Protein AF-A0A920AMK4-F1 (afdb_monomer)

Structure (mmCIF, N/CA/C/O backbone):
data_AF-A0A920AMK4-F1
#
_entry.id   AF-A0A920AMK4-F1
#
loop_
_atom_site.group_PDB
_atom_site.id
_atom_site.type_symbol
_atom_site.label_atom_id
_atom_site.label_alt_id
_atom_site.label_comp_id
_atom_site.label_asym_id
_atom_site.label_entity_id
_atom_site.label_seq_id
_atom_site.pdbx_PDB_ins_code
_atom_site.Cartn_x
_atom_site.Cartn_y
_atom_site.Cartn_z
_atom_site.occupancy
_atom_site.B_iso_or_equiv
_atom_site.auth_seq_id
_atom_site.auth_comp_id
_atom_site.auth_asym_id
_atom_site.auth_atom_id
_atom_site.pdbx_PDB_model_num
ATOM 1 N N . MET A 1 1 ? 6.877 -4.855 17.981 1.00 83.94 1 MET A N 1
ATOM 2 C CA . MET A 1 1 ? 7.359 -5.501 19.216 1.00 83.94 1 MET A CA 1
ATOM 3 C C . MET A 1 1 ? 8.854 -5.671 19.078 1.00 83.94 1 MET A C 1
ATOM 5 O O . MET A 1 1 ? 9.289 -6.041 17.993 1.00 83.94 1 MET A O 1
ATOM 9 N N . ASN A 1 2 ? 9.621 -5.347 20.113 1.00 85.31 2 ASN A N 1
ATOM 10 C CA . ASN A 1 2 ? 11.050 -5.653 20.133 1.00 85.31 2 ASN A CA 1
ATOM 11 C C . ASN A 1 2 ? 11.274 -7.158 20.397 1.00 85.31 2 ASN A C 1
ATOM 13 O O . ASN A 1 2 ? 10.315 -7.915 20.566 1.00 85.31 2 ASN A O 1
ATOM 17 N N . GLU A 1 3 ? 12.534 -7.589 20.451 1.00 88.75 3 GLU A N 1
ATOM 18 C CA . GLU A 1 3 ? 12.905 -8.989 20.725 1.00 88.75 3 GLU A CA 1
ATOM 19 C C . GLU A 1 3 ? 12.372 -9.505 22.078 1.00 88.75 3 GLU A C 1
ATOM 21 O O . GLU A 1 3 ? 12.176 -10.702 22.260 1.00 88.75 3 GLU A O 1
ATOM 26 N N . GLU A 1 4 ? 12.050 -8.598 23.003 1.00 91.94 4 GLU A N 1
ATOM 27 C CA . GLU A 1 4 ? 11.499 -8.886 24.331 1.00 91.94 4 GLU A CA 1
ATOM 28 C C . GLU A 1 4 ? 9.963 -8.812 24.382 1.00 91.94 4 GLU A C 1
ATOM 30 O O . GLU A 1 4 ? 9.376 -8.818 25.460 1.00 91.94 4 GLU A O 1
ATOM 35 N N . SER A 1 5 ? 9.283 -8.731 23.231 1.00 90.31 5 SER A N 1
ATOM 36 C CA . SER A 1 5 ? 7.819 -8.590 23.128 1.00 90.31 5 SER A CA 1
ATOM 37 C C . SER A 1 5 ? 7.233 -7.281 23.680 1.00 90.31 5 SER A C 1
ATOM 39 O O . SER A 1 5 ? 6.012 -7.126 23.726 1.00 90.31 5 SER A O 1
ATOM 41 N N . ASN A 1 6 ? 8.069 -6.300 24.019 1.00 93.81 6 ASN A N 1
ATOM 42 C CA . ASN A 1 6 ? 7.617 -4.973 24.423 1.00 93.81 6 ASN A CA 1
ATOM 43 C C . ASN A 1 6 ? 7.155 -4.155 23.209 1.00 93.81 6 ASN A C 1
ATOM 45 O O . ASN A 1 6 ? 7.653 -4.311 22.085 1.00 93.81 6 ASN A O 1
ATOM 49 N N . LEU A 1 7 ? 6.194 -3.255 23.435 1.00 92.62 7 LEU A N 1
ATOM 50 C CA . LEU A 1 7 ? 5.800 -2.267 22.435 1.00 92.62 7 LEU A CA 1
ATOM 51 C C . LEU A 1 7 ? 6.942 -1.268 22.237 1.00 92.62 7 LEU A C 1
ATOM 53 O O . LEU A 1 7 ? 7.500 -0.741 23.194 1.00 92.62 7 LEU A O 1
ATOM 57 N N . SER A 1 8 ? 7.280 -1.015 20.980 1.00 92.62 8 SER A N 1
ATOM 58 C CA . SER A 1 8 ? 8.333 -0.086 20.592 1.00 92.62 8 SER A CA 1
ATOM 59 C C . SER A 1 8 ? 7.935 0.594 19.291 1.00 92.62 8 SER A C 1
ATOM 61 O O . SER A 1 8 ? 7.475 -0.073 18.359 1.00 92.62 8 SER A O 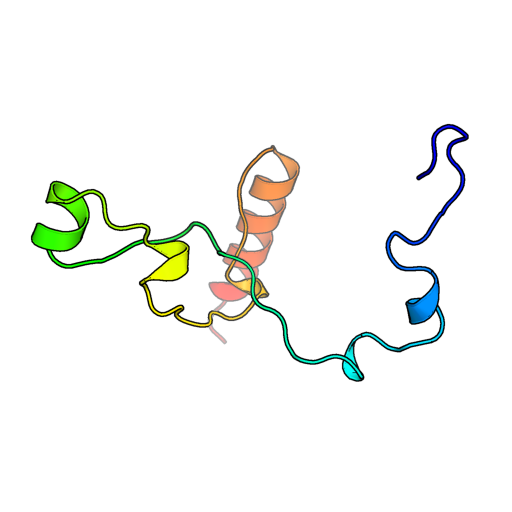1
ATOM 63 N N . PHE A 1 9 ? 8.132 1.907 19.216 1.00 90.69 9 PHE A N 1
ATOM 64 C CA . PHE A 1 9 ? 7.935 2.658 17.983 1.00 90.69 9 PHE A CA 1
ATOM 65 C C . PHE A 1 9 ? 9.102 2.421 17.025 1.00 90.69 9 PHE A C 1
ATOM 67 O O . PHE A 1 9 ? 10.261 2.439 17.433 1.00 90.69 9 PHE A O 1
ATOM 74 N N . THR A 1 10 ? 8.800 2.250 15.739 1.00 90.88 10 THR A N 1
ATOM 75 C CA . THR A 1 10 ? 9.818 2.234 14.674 1.00 90.88 10 THR A CA 1
ATOM 76 C C . THR A 1 10 ? 10.478 3.606 14.504 1.00 90.88 10 THR A C 1
ATOM 78 O O . THR A 1 10 ? 11.651 3.679 14.156 1.00 90.88 10 THR A O 1
ATOM 81 N N . TYR A 1 11 ? 9.733 4.678 14.799 1.00 92.50 11 TYR A N 1
ATOM 82 C CA . TYR A 1 11 ? 10.176 6.075 14.751 1.00 92.50 11 TYR A CA 1
ATOM 83 C C . TYR A 1 11 ? 9.862 6.757 16.092 1.00 92.50 11 TYR A C 1
ATOM 85 O O . TYR A 1 11 ? 8.799 7.376 1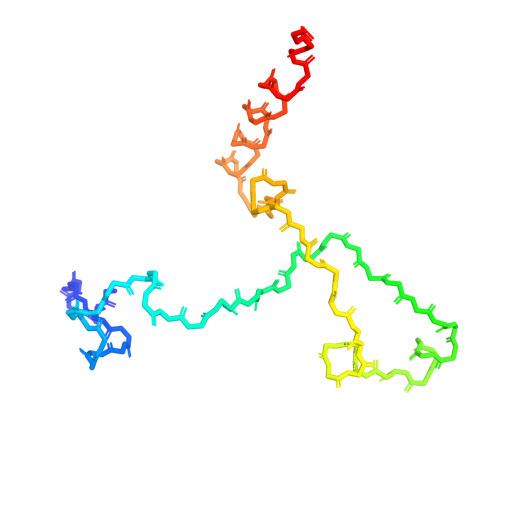6.227 1.00 92.50 11 TYR A O 1
ATOM 93 N N . PRO A 1 12 ? 10.716 6.590 17.120 1.00 94.06 12 PRO A N 1
ATOM 94 C CA . PRO A 1 12 ? 10.460 7.101 18.469 1.00 94.06 12 PRO A CA 1
ATOM 95 C C . PRO A 1 12 ? 10.205 8.614 18.520 1.00 94.06 12 PRO A C 1
ATOM 97 O O . PRO A 1 12 ? 9.396 9.089 19.310 1.00 94.06 12 PRO A O 1
ATOM 100 N N . GLU A 1 13 ? 10.820 9.385 17.623 1.00 95.19 13 GLU A N 1
ATOM 101 C CA . GLU A 1 13 ? 10.650 10.837 17.503 1.00 95.19 13 GLU A CA 1
ATOM 102 C C . GLU A 1 13 ? 9.220 11.284 17.142 1.00 95.19 13 GLU A C 1
ATOM 104 O O . GLU A 1 13 ? 8.889 12.471 17.217 1.00 95.19 13 GLU A O 1
ATOM 109 N N . ASN A 1 14 ? 8.372 10.343 16.728 1.00 95.12 14 ASN A N 1
ATOM 110 C CA . ASN A 1 14 ? 6.998 10.578 16.309 1.00 95.12 14 ASN A CA 1
ATOM 111 C C . ASN A 1 14 ? 5.960 10.096 17.335 1.00 95.12 14 ASN A C 1
ATOM 113 O O . ASN A 1 14 ? 4.772 10.274 17.088 1.00 95.12 14 ASN A O 1
ATOM 117 N N . GLU A 1 15 ? 6.378 9.544 18.480 1.00 94.75 15 GLU A N 1
ATOM 118 C CA . GLU A 1 15 ? 5.490 8.947 19.494 1.00 94.75 15 GLU A CA 1
ATOM 119 C C . GLU A 1 15 ? 4.352 9.882 19.939 1.00 94.75 15 GLU A C 1
ATOM 121 O O . GLU A 1 15 ? 3.210 9.454 20.089 1.00 94.75 15 GLU A O 1
ATOM 126 N N . MET A 1 16 ? 4.647 11.176 20.090 1.00 96.00 16 MET A N 1
ATOM 127 C CA . MET A 1 16 ? 3.676 12.180 20.545 1.00 96.00 16 MET A CA 1
ATOM 128 C C . MET A 1 16 ? 2.997 12.956 19.405 1.00 96.00 16 MET A C 1
ATOM 130 O O . MET A 1 16 ? 2.225 13.879 19.671 1.00 96.00 16 MET A O 1
ATOM 134 N N . LYS A 1 17 ? 3.281 12.630 18.137 1.00 95.56 17 LYS A N 1
ATOM 135 C CA . LYS A 1 17 ? 2.671 13.295 16.975 1.00 95.56 17 LYS A CA 1
ATOM 136 C C . LYS A 1 17 ? 1.409 12.558 16.546 1.00 95.56 17 LYS A C 1
ATOM 138 O O . LYS A 1 17 ? 1.365 11.329 16.543 1.00 95.56 17 LYS A O 1
ATOM 143 N N . ARG A 1 18 ? 0.378 13.294 16.128 1.00 94.25 18 ARG A N 1
ATOM 144 C CA . ARG A 1 18 ? -0.844 12.670 15.605 1.00 94.25 18 ARG A CA 1
ATOM 145 C C . ARG A 1 18 ? -0.632 12.296 14.147 1.0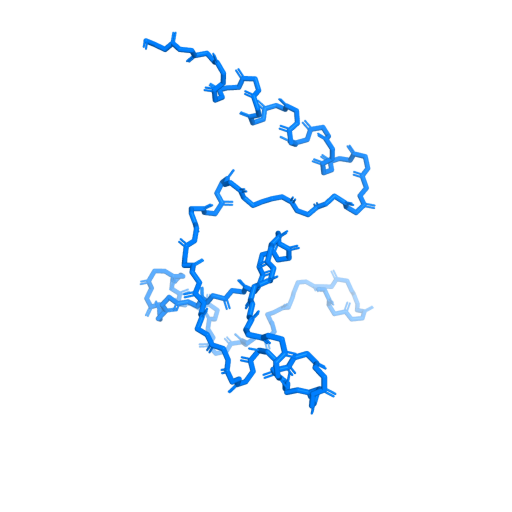0 94.25 18 ARG A C 1
ATOM 147 O O . ARG A 1 18 ? 0.032 13.018 13.411 1.00 94.25 18 ARG A O 1
ATOM 154 N N . THR A 1 19 ? -1.259 11.216 13.692 1.00 91.06 19 THR A N 1
ATOM 155 C CA . THR A 1 19 ? -1.157 10.780 12.289 1.00 91.06 19 THR A CA 1
ATOM 156 C C . THR A 1 19 ? -1.671 11.832 11.300 1.00 91.06 19 THR A C 1
ATOM 158 O O . THR A 1 19 ? -1.185 11.895 10.178 1.00 91.06 19 THR A O 1
ATOM 161 N N . GLN A 1 20 ? -2.598 12.698 11.725 1.00 94.94 20 GLN A N 1
ATOM 162 C CA . GLN A 1 20 ? -3.125 13.811 10.927 1.00 94.94 20 GLN A CA 1
ATOM 163 C C . GLN A 1 20 ? -2.136 14.972 10.757 1.00 94.94 20 GLN A C 1
ATOM 165 O O . GLN A 1 20 ? -2.359 15.824 9.903 1.00 94.94 20 GLN A O 1
ATOM 170 N N . ASP A 1 21 ? -1.076 15.025 11.569 1.00 95.00 21 ASP A N 1
ATOM 171 C CA . ASP A 1 21 ? -0.049 16.068 11.484 1.00 95.00 21 ASP A CA 1
ATOM 172 C C . ASP A 1 21 ? 1.039 15.721 10.448 1.00 95.00 21 ASP A C 1
ATOM 174 O O . ASP A 1 21 ? 1.893 16.554 10.147 1.00 95.00 21 ASP A O 1
ATOM 178 N N . PHE A 1 22 ? 1.027 14.500 9.900 1.00 93.69 22 PHE A N 1
ATOM 179 C CA . PHE A 1 22 ? 1.961 14.065 8.863 1.00 93.69 22 PHE A CA 1
ATOM 180 C C . PHE A 1 22 ? 1.435 14.361 7.461 1.00 93.69 22 PHE A C 1
ATOM 182 O O . PHE A 1 22 ? 0.229 14.407 7.212 1.00 93.69 22 PHE A O 1
ATOM 189 N N . GLU A 1 23 ? 2.366 14.495 6.516 1.00 95.31 23 GLU A N 1
ATOM 190 C CA . GLU A 1 23 ? 2.024 14.469 5.099 1.00 95.31 23 GLU A CA 1
ATOM 191 C C . GLU A 1 23 ? 1.329 13.150 4.745 1.00 95.31 23 GLU A C 1
ATOM 193 O O . GLU A 1 23 ? 1.641 12.085 5.284 1.00 95.31 23 GLU A O 1
ATOM 198 N N . THR A 1 24 ? 0.370 13.217 3.822 1.00 92.31 24 THR A N 1
ATOM 199 C CA . THR A 1 24 ? -0.306 12.012 3.342 1.00 92.31 24 THR A CA 1
ATOM 200 C C . THR A 1 24 ? 0.682 11.157 2.564 1.00 92.31 24 THR A C 1
ATOM 202 O O . THR A 1 24 ? 1.184 11.564 1.517 1.00 92.31 24 THR A O 1
ATOM 205 N N . LEU A 1 25 ? 0.923 9.954 3.071 1.00 93.19 25 LEU A N 1
ATOM 206 C CA . LEU A 1 25 ? 1.737 8.947 2.411 1.00 93.19 25 LEU A CA 1
ATOM 207 C C . LEU A 1 25 ? 0.848 7.959 1.659 1.00 93.19 25 LEU A C 1
ATOM 209 O O . LEU A 1 25 ? -0.276 7.665 2.069 1.00 93.19 25 LEU A O 1
ATOM 213 N N . TYR A 1 26 ? 1.387 7.424 0.570 1.00 92.62 26 TYR A N 1
ATOM 214 C CA . TYR A 1 26 ? 0.729 6.420 -0.255 1.00 92.62 26 TYR A CA 1
ATOM 215 C C . TYR A 1 26 ? 1.561 5.146 -0.260 1.00 92.62 26 TYR A C 1
ATOM 217 O O . TYR A 1 26 ? 2.790 5.189 -0.247 1.00 92.62 26 TYR A O 1
ATOM 225 N N . HIS A 1 27 ? 0.869 4.018 -0.302 1.00 92.00 27 HIS A N 1
ATOM 226 C CA . HIS A 1 27 ? 1.448 2.719 -0.597 1.00 92.00 27 HIS A CA 1
ATOM 227 C C . HIS A 1 27 ? 0.809 2.194 -1.878 1.00 92.00 27 HIS A C 1
ATOM 229 O O . HIS A 1 27 ? -0.284 2.617 -2.265 1.00 92.00 27 HIS A O 1
ATOM 235 N N . ASP A 1 28 ? 1.522 1.301 -2.547 1.00 92.81 28 ASP A N 1
ATOM 236 C CA . ASP A 1 28 ? 0.980 0.599 -3.694 1.00 92.81 28 ASP A CA 1
ATOM 237 C C . ASP A 1 28 ? -0.152 -0.337 -3.250 1.00 92.81 28 ASP A C 1
ATOM 239 O O . ASP A 1 28 ? -0.023 -1.051 -2.259 1.00 92.81 28 ASP A O 1
ATOM 243 N N . ALA A 1 29 ? -1.270 -0.291 -3.972 1.00 93.06 29 ALA A N 1
ATOM 244 C CA . ALA A 1 29 ? -2.465 -1.069 -3.66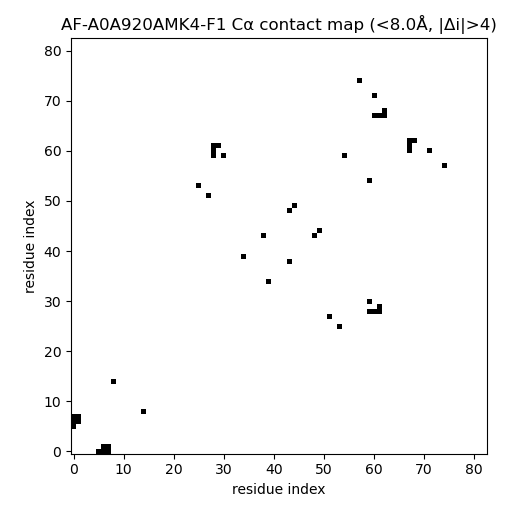7 1.00 93.06 29 ALA A CA 1
ATOM 245 C C . ALA A 1 29 ? -2.449 -2.459 -4.321 1.00 93.06 29 ALA A C 1
ATOM 247 O O . ALA A 1 29 ? -3.347 -3.251 -4.054 1.00 93.06 29 ALA A O 1
ATOM 248 N N . GLY A 1 30 ? -1.513 -2.732 -5.240 1.00 90.75 30 GLY A N 1
ATOM 249 C CA . GLY A 1 30 ? -1.372 -4.044 -5.884 1.00 90.75 30 GLY A CA 1
ATOM 250 C C . GLY A 1 30 ? -2.500 -4.441 -6.847 1.00 90.75 30 GLY A C 1
ATOM 251 O O . GLY A 1 30 ? -2.469 -5.532 -7.406 1.00 90.75 30 GLY A O 1
ATOM 252 N N . GLN A 1 31 ? -3.500 -3.576 -7.072 1.00 91.44 31 GLN A N 1
ATOM 253 C CA . GLN A 1 31 ? -4.708 -3.929 -7.832 1.00 91.44 31 GLN A CA 1
ATOM 254 C C . GLN A 1 31 ? -4.468 -4.005 -9.343 1.00 91.44 31 GLN A C 1
ATOM 256 O O . GLN A 1 31 ? -4.770 -5.012 -9.981 1.00 91.44 31 GLN A O 1
ATOM 261 N N . PHE A 1 32 ? -3.961 -2.920 -9.934 1.00 92.56 32 PHE A N 1
ATOM 262 C CA . PHE A 1 32 ? -3.733 -2.826 -11.372 1.00 92.56 32 PHE A CA 1
ATOM 263 C C . PHE A 1 32 ? -2.478 -2.022 -11.674 1.00 92.56 32 PHE A C 1
ATOM 265 O O . PHE A 1 32 ? -2.274 -0.936 -11.134 1.00 92.56 32 PHE A O 1
ATOM 272 N N . TYR A 1 33 ? -1.714 -2.513 -12.647 1.00 94.38 33 TYR A N 1
ATOM 273 C CA . TYR A 1 33 ? -0.622 -1.778 -13.265 1.00 94.38 33 TYR A CA 1
ATOM 274 C C . TYR A 1 33 ? -0.878 -1.689 -14.763 1.00 94.38 33 TYR A C 1
ATOM 276 O O . TYR A 1 33 ? -1.099 -2.692 -15.442 1.00 94.38 33 TYR A O 1
ATOM 284 N N . TRP A 1 34 ? -0.833 -0.475 -15.295 1.00 93.88 34 TRP A N 1
ATOM 285 C CA . TRP A 1 34 ? -1.013 -0.201 -16.715 1.00 93.88 34 TRP A CA 1
ATOM 286 C C . TRP A 1 34 ? 0.161 0.605 -17.257 1.00 93.88 34 TRP A C 1
ATOM 288 O O . TRP A 1 34 ? 0.808 1.377 -16.553 1.00 93.88 34 TRP A O 1
ATOM 298 N N . GLY A 1 35 ? 0.445 0.437 -18.543 1.00 94.88 35 GLY A N 1
ATOM 299 C CA . GLY A 1 35 ? 1.557 1.129 -19.176 1.00 94.88 35 GLY A CA 1
ATOM 300 C C . GLY A 1 35 ? 1.647 0.831 -20.661 1.00 94.88 35 GLY A C 1
ATOM 301 O O . GLY A 1 35 ? 1.072 -0.139 -21.156 1.00 94.88 35 GLY A O 1
ATOM 302 N N . LYS A 1 36 ? 2.394 1.674 -21.379 1.00 96.38 36 LYS A N 1
ATOM 303 C CA . LYS A 1 36 ? 2.713 1.447 -22.794 1.00 96.38 36 LYS A CA 1
ATOM 304 C C . LYS A 1 36 ? 3.473 0.129 -22.944 1.00 96.38 36 LYS A C 1
ATOM 306 O O . LYS A 1 36 ? 4.332 -0.174 -22.122 1.00 96.38 36 LYS A O 1
ATOM 311 N N . THR A 1 37 ? 3.257 -0.591 -24.044 1.00 97.62 37 THR A N 1
ATOM 312 C CA . THR 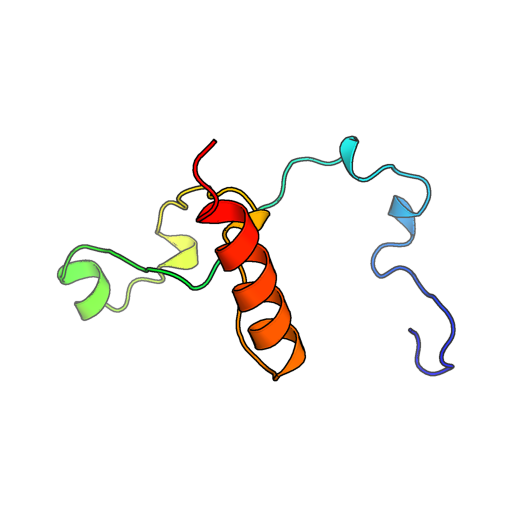A 1 37 ? 3.993 -1.829 -24.371 1.00 97.62 37 THR A CA 1
ATOM 313 C C . THR A 1 37 ? 5.508 -1.659 -24.252 1.00 97.62 37 THR A C 1
ATOM 315 O O . THR A 1 37 ? 6.188 -2.527 -23.715 1.00 97.62 37 THR A O 1
ATOM 318 N N . SER A 1 38 ? 6.040 -0.511 -24.683 1.00 97.50 38 SER A N 1
ATOM 319 C CA . SER A 1 38 ? 7.469 -0.206 -24.586 1.00 97.50 38 SER A CA 1
ATOM 320 C C . SER A 1 38 ? 7.990 -0.136 -23.149 1.00 97.50 38 SER A C 1
ATOM 322 O O . SER A 1 38 ? 9.148 -0.473 -22.928 1.00 97.50 38 SER A O 1
ATOM 324 N N . ALA A 1 39 ? 7.172 0.267 -22.173 1.00 96.50 39 ALA A N 1
ATOM 325 C CA . ALA A 1 39 ? 7.581 0.287 -20.771 1.00 96.50 39 ALA A CA 1
ATOM 326 C C . ALA A 1 39 ? 7.823 -1.135 -20.247 1.00 96.50 39 ALA A C 1
ATOM 328 O O . ALA A 1 39 ? 8.830 -1.385 -19.590 1.00 96.50 39 ALA A O 1
ATOM 329 N N . TRP A 1 40 ? 6.954 -2.075 -20.624 1.00 95.62 40 TRP A N 1
ATOM 330 C CA . TRP A 1 40 ? 7.070 -3.486 -20.258 1.00 95.62 40 TRP A CA 1
ATOM 331 C C . TRP A 1 40 ? 8.238 -4.175 -20.965 1.00 95.62 40 TRP A C 1
ATOM 333 O O . TRP A 1 40 ? 9.064 -4.812 -20.315 1.00 95.62 40 TRP A O 1
ATOM 343 N N . VAL A 1 41 ? 8.351 -4.000 -22.287 1.00 97.88 41 VAL A N 1
ATOM 344 C CA . VAL A 1 41 ? 9.421 -4.613 -23.097 1.00 97.88 41 VAL A CA 1
ATOM 345 C C . VAL A 1 41 ? 10.802 -4.150 -22.634 1.00 97.88 41 VAL A C 1
ATOM 347 O O . VAL A 1 41 ? 11.715 -4.963 -22.511 1.00 97.88 41 VAL A O 1
ATOM 350 N N . ASN A 1 42 ? 10.945 -2.861 -22.318 1.00 97.81 42 ASN A N 1
ATOM 351 C CA . ASN A 1 42 ? 12.204 -2.294 -21.837 1.00 97.81 42 ASN A CA 1
ATOM 352 C C . ASN A 1 42 ? 12.410 -2.452 -20.322 1.00 97.81 42 ASN A C 1
ATOM 354 O O . ASN A 1 42 ? 13.395 -1.934 -19.802 1.00 97.81 42 ASN A O 1
ATOM 358 N N . LYS A 1 43 ? 11.509 -3.147 -19.611 1.00 95.56 43 LYS A N 1
ATOM 359 C CA . LYS A 1 43 ? 11.588 -3.391 -18.159 1.00 95.56 43 LYS A CA 1
ATOM 360 C C . LYS A 1 43 ? 11.779 -2.107 -17.343 1.00 95.56 43 LYS A C 1
ATOM 362 O O . LYS A 1 43 ? 12.592 -2.055 -16.422 1.00 95.56 43 LYS A O 1
ATOM 367 N N . ILE A 1 44 ? 11.046 -1.056 -17.699 1.00 96.56 44 ILE A N 1
ATOM 368 C CA . ILE A 1 44 ? 11.076 0.202 -16.951 1.00 96.56 44 ILE A CA 1
ATOM 369 C C . ILE A 1 44 ? 10.483 -0.036 -15.555 1.00 96.56 44 ILE A C 1
ATOM 371 O O . ILE A 1 44 ? 9.421 -0.643 -15.421 1.00 96.56 44 ILE A O 1
ATOM 375 N N . ASN A 1 45 ? 11.149 0.478 -14.518 1.00 94.31 45 ASN A N 1
ATOM 376 C CA . ASN A 1 45 ? 10.684 0.376 -13.135 1.00 94.31 45 ASN A CA 1
ATOM 377 C C . ASN A 1 45 ? 9.406 1.200 -12.920 1.00 94.31 45 ASN A C 1
ATOM 379 O O . ASN A 1 45 ? 9.449 2.427 -12.819 1.00 94.31 45 ASN A O 1
ATOM 383 N N . MET A 1 46 ? 8.263 0.524 -12.812 1.00 90.94 46 MET A N 1
ATOM 384 C CA . MET A 1 46 ? 6.955 1.182 -12.728 1.00 90.94 46 MET A CA 1
ATOM 385 C C . MET A 1 46 ? 6.769 2.046 -11.473 1.00 90.94 46 MET A C 1
ATOM 387 O O . MET A 1 46 ? 6.168 3.109 -11.567 1.00 90.94 46 MET A O 1
ATOM 391 N N . HIS A 1 47 ? 7.332 1.660 -10.324 1.00 90.88 47 HIS A N 1
ATOM 392 C CA . HIS A 1 47 ? 7.178 2.430 -9.080 1.00 90.88 47 HIS A CA 1
ATOM 393 C C . HIS A 1 47 ? 7.989 3.729 -9.070 1.00 90.88 47 HIS A C 1
ATOM 395 O O . HIS A 1 47 ? 7.575 4.708 -8.461 1.00 90.88 47 HIS A O 1
ATOM 401 N N . SER A 1 48 ? 9.129 3.764 -9.765 1.00 92.75 48 SER A N 1
ATOM 402 C CA . SER A 1 48 ? 9.982 4.957 -9.842 1.00 92.75 48 SER A CA 1
ATOM 403 C C . SER A 1 48 ? 9.728 5.814 -11.082 1.00 92.75 48 SER A C 1
ATOM 405 O O . SER A 1 48 ? 10.238 6.926 -11.172 1.00 92.75 48 SER A O 1
ATOM 407 N N . SER A 1 49 ? 9.012 5.288 -12.078 1.00 94.31 49 SER A N 1
ATOM 408 C CA . SER A 1 49 ? 8.809 5.951 -13.375 1.00 94.31 49 SER A CA 1
ATOM 409 C C . SER A 1 49 ? 7.339 6.030 -13.798 1.00 94.31 49 SER A C 1
ATOM 411 O O . SER A 1 49 ? 7.043 6.441 -14.920 1.00 94.31 49 SER A O 1
ATOM 413 N N . GLY A 1 50 ? 6.426 5.622 -12.920 1.00 92.75 50 GLY A N 1
ATOM 414 C CA . GLY A 1 50 ? 4.982 5.687 -13.109 1.00 92.75 50 GL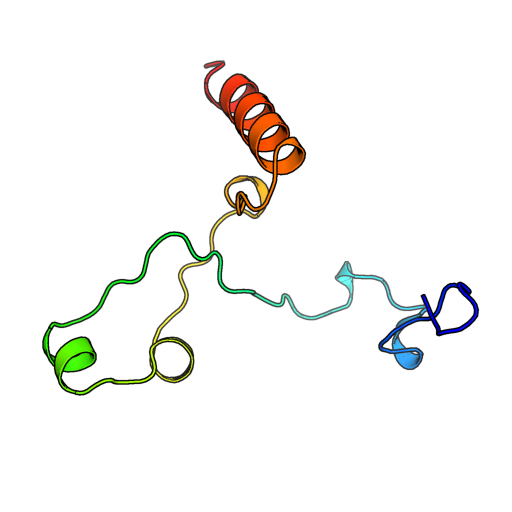Y A CA 1
ATOM 415 C C . GLY A 1 50 ? 4.331 6.829 -12.332 1.00 92.75 50 GLY A C 1
ATOM 416 O O . GLY A 1 50 ? 4.980 7.574 -11.602 1.00 92.75 50 GLY A O 1
ATOM 417 N N . ILE A 1 51 ? 3.017 6.950 -12.503 1.00 94.12 51 ILE A N 1
ATOM 418 C CA . ILE A 1 51 ? 2.161 7.874 -11.754 1.00 94.12 51 ILE A CA 1
ATOM 419 C C . ILE A 1 51 ? 1.146 7.023 -10.995 1.00 94.12 51 ILE A C 1
ATOM 421 O O . ILE A 1 51 ? 0.482 6.178 -11.597 1.00 94.12 51 ILE A O 1
ATOM 425 N N . GLY A 1 52 ? 1.034 7.244 -9.687 1.00 93.75 52 GLY A N 1
ATOM 426 C CA . GLY A 1 52 ? 0.036 6.579 -8.855 1.00 93.75 52 GLY A CA 1
ATOM 427 C C . GLY A 1 52 ? -1.366 7.138 -9.096 1.00 93.75 52 GLY A C 1
ATOM 428 O O . GLY A 1 52 ? -1.534 8.338 -9.314 1.00 93.75 52 GLY A O 1
ATOM 429 N N . LEU A 1 53 ? -2.375 6.271 -9.022 1.00 93.69 53 LEU A N 1
ATOM 430 C CA . LEU A 1 53 ? -3.780 6.669 -8.989 1.00 93.69 53 LEU A CA 1
ATOM 431 C C . LEU A 1 53 ? -4.309 6.474 -7.561 1.00 93.69 53 LEU A C 1
ATOM 433 O O . LEU A 1 53 ? -4.503 5.328 -7.154 1.00 93.69 53 LEU A O 1
ATOM 437 N N . PRO A 1 54 ? -4.549 7.553 -6.794 1.00 95.31 54 PRO A N 1
ATOM 438 C CA . PRO A 1 54 ? -5.107 7.432 -5.456 1.00 95.31 54 PRO A CA 1
ATOM 439 C C . PRO A 1 54 ? -6.476 6.755 -5.479 1.00 95.31 54 PRO A C 1
ATOM 441 O O . PRO A 1 54 ? -7.375 7.145 -6.228 1.00 95.31 54 PRO A O 1
ATOM 444 N N . VAL A 1 55 ? -6.648 5.768 -4.608 1.00 93.88 55 VAL A N 1
ATOM 445 C CA . VAL A 1 55 ? -7.921 5.089 -4.373 1.00 93.88 55 VAL A CA 1
ATOM 446 C C . VAL A 1 55 ? -8.308 5.225 -2.898 1.00 93.88 55 VAL A C 1
ATOM 448 O O . VAL A 1 55 ? -7.427 5.284 -2.039 1.00 93.88 55 VAL A O 1
ATOM 451 N N . PRO A 1 56 ? -9.610 5.297 -2.568 1.00 93.25 56 PRO A N 1
ATOM 452 C CA . PRO A 1 56 ? -10.046 5.280 -1.178 1.00 93.25 56 PRO A CA 1
ATOM 453 C C . PRO A 1 56 ? -9.538 4.024 -0.461 1.00 93.25 56 PRO A C 1
ATOM 455 O O . PRO A 1 56 ? -9.694 2.922 -0.983 1.00 93.25 56 PRO A O 1
ATOM 458 N N . ASN A 1 57 ? -8.978 4.186 0.739 1.00 91.06 57 ASN A N 1
ATOM 459 C CA . ASN A 1 57 ? -8.349 3.091 1.490 1.00 91.06 57 ASN A CA 1
ATOM 460 C C . ASN A 1 57 ? -9.285 1.895 1.747 1.00 91.06 57 ASN A C 1
ATOM 462 O O . ASN A 1 57 ? -8.848 0.754 1.728 1.00 91.06 57 ASN A O 1
ATOM 466 N N . TRP A 1 58 ? -10.585 2.131 1.925 1.00 90.50 58 TRP A N 1
ATOM 467 C CA . TRP A 1 58 ? -11.592 1.093 2.154 1.00 90.50 58 TRP A CA 1
ATOM 468 C C . TRP A 1 58 ? -11.911 0.260 0.905 1.00 90.50 58 TRP A C 1
ATOM 470 O O . TRP A 1 58 ? -12.601 -0.748 1.018 1.00 90.50 58 TRP A O 1
ATOM 480 N N . ARG A 1 59 ? -11.415 0.658 -0.276 1.00 90.81 59 ARG A N 1
ATOM 481 C CA . ARG A 1 59 ? -11.491 -0.133 -1.519 1.00 90.81 59 ARG A CA 1
ATOM 482 C C . ARG A 1 59 ? -10.248 -0.980 -1.779 1.00 90.81 59 ARG A C 1
ATOM 484 O O . ARG A 1 59 ? -10.168 -1.604 -2.835 1.00 90.81 59 ARG A O 1
ATOM 491 N N . VAL A 1 60 ? -9.292 -0.980 -0.855 1.00 93.19 60 VAL A N 1
ATOM 492 C CA . VAL A 1 60 ? -8.045 -1.736 -0.968 1.00 93.19 60 VAL A CA 1
ATOM 493 C C . VAL A 1 60 ? -8.017 -2.790 0.128 1.00 93.19 60 VAL A C 1
ATOM 495 O O . VAL A 1 60 ? -8.022 -2.466 1.314 1.00 93.19 60 VAL A O 1
ATOM 498 N N . ILE A 1 61 ? -8.019 -4.053 -0.288 1.00 93.69 61 ILE A N 1
ATOM 499 C CA . ILE A 1 61 ? -7.772 -5.216 0.562 1.00 93.69 61 ILE A CA 1
ATOM 500 C C . ILE A 1 61 ? -6.883 -6.147 -0.252 1.00 93.69 61 ILE A C 1
ATOM 502 O O . ILE A 1 61 ? -7.307 -6.597 -1.318 1.00 93.69 61 ILE A O 1
ATOM 506 N N . ASP A 1 62 ? -5.673 -6.392 0.243 1.00 93.81 62 ASP A N 1
ATOM 507 C CA . ASP A 1 62 ? -4.843 -7.499 -0.224 1.00 93.81 62 ASP A CA 1
ATOM 508 C C . ASP A 1 62 ? -5.275 -8.765 0.520 1.00 93.81 62 ASP A C 1
ATOM 510 O O . ASP A 1 62 ? -5.599 -8.695 1.708 1.00 93.81 62 ASP A O 1
ATOM 514 N N . ILE A 1 63 ? -5.379 -9.889 -0.183 1.00 95.31 63 ILE A N 1
ATOM 515 C CA . ILE A 1 63 ? -5.874 -11.143 0.397 1.00 95.31 63 ILE A CA 1
ATOM 516 C C . ILE A 1 63 ? -4.684 -12.077 0.572 1.00 95.31 63 ILE A C 1
ATOM 518 O O . ILE A 1 63 ? -4.357 -12.849 -0.329 1.00 95.31 63 ILE A O 1
ATOM 522 N N . ASP A 1 64 ? -4.073 -12.023 1.753 1.00 96.19 64 ASP A N 1
ATOM 523 C CA . ASP A 1 64 ? -2.976 -12.915 2.128 1.00 96.19 64 ASP A CA 1
ATOM 524 C C . ASP A 1 64 ? -3.480 -14.137 2.909 1.00 96.19 64 ASP A C 1
ATOM 526 O O . ASP A 1 64 ? -2.865 -15.207 2.884 1.00 96.19 64 ASP A O 1
ATOM 530 N N . ASN A 1 65 ? -4.598 -13.991 3.631 1.00 97.44 65 ASN A N 1
ATOM 531 C CA . ASN A 1 65 ? -5.165 -15.031 4.490 1.00 97.44 65 ASN A CA 1
ATOM 532 C C . ASN A 1 65 ? -6.710 -14.999 4.565 1.00 97.44 65 ASN A C 1
ATOM 534 O O . ASN A 1 65 ? -7.386 -14.161 3.966 1.00 97.44 65 ASN A O 1
ATOM 538 N N . GLU A 1 66 ? -7.287 -15.944 5.314 1.00 98.12 66 GLU A N 1
ATOM 539 C CA . GLU A 1 66 ? -8.743 -16.104 5.453 1.00 98.12 66 GLU A CA 1
ATOM 540 C C . GLU A 1 66 ? -9.440 -14.917 6.144 1.00 98.12 66 GLU A C 1
ATOM 542 O O . GLU A 1 66 ? -10.586 -14.600 5.814 1.00 98.12 66 GLU A O 1
ATOM 547 N N . GLU A 1 67 ? -8.775 -14.229 7.076 1.00 98.12 67 GLU A N 1
ATOM 548 C CA . GLU A 1 67 ? -9.353 -13.051 7.735 1.00 98.12 67 GLU A CA 1
ATOM 549 C C . GLU A 1 67 ? -9.444 -11.861 6.767 1.00 98.12 67 GLU A C 1
ATOM 551 O O . GLU A 1 67 ? -10.429 -11.114 6.803 1.00 98.12 67 GLU A O 1
ATOM 556 N N . ASP A 1 68 ? -8.489 -11.721 5.841 1.00 96.31 68 ASP A N 1
ATOM 557 C CA . ASP A 1 68 ? -8.552 -10.712 4.776 1.00 96.31 68 ASP A CA 1
ATOM 558 C C . ASP A 1 68 ? -9.724 -10.981 3.827 1.00 96.31 68 ASP A C 1
ATOM 560 O O . ASP A 1 68 ? -10.480 -10.064 3.489 1.00 96.31 68 ASP A O 1
ATOM 564 N N . TRP A 1 69 ? -9.935 -12.251 3.455 1.00 96.81 69 TRP A N 1
ATOM 565 C CA . TRP A 1 69 ? -11.079 -12.664 2.638 1.00 96.81 69 TRP A CA 1
ATOM 566 C C . TRP A 1 69 ? -12.405 -12.303 3.309 1.00 96.81 69 TRP A C 1
ATOM 568 O O . TRP A 1 69 ? -13.250 -11.619 2.726 1.00 96.81 69 TRP A O 1
ATOM 578 N N . LYS A 1 70 ? -12.565 -12.688 4.576 1.00 97.50 70 LYS A N 1
ATOM 579 C CA . LYS A 1 70 ? -13.762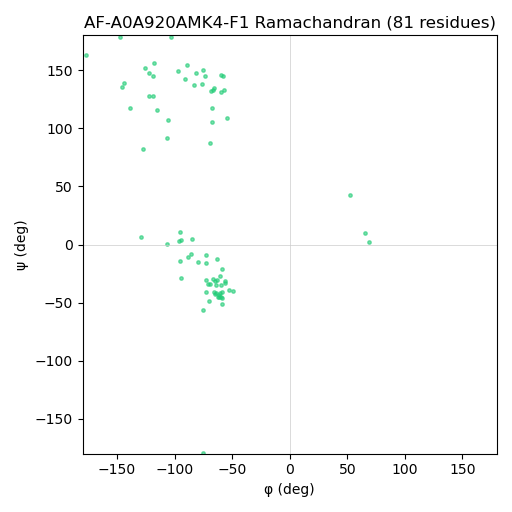 -12.386 5.366 1.00 97.50 70 LYS A CA 1
ATOM 580 C C . LYS A 1 70 ? -14.008 -10.882 5.467 1.00 97.50 70 LYS A C 1
ATOM 582 O O . LYS A 1 70 ? -15.146 -10.420 5.356 1.00 97.50 70 LYS A O 1
ATOM 587 N N . ARG A 1 71 ? -12.949 -10.090 5.655 1.00 95.75 71 ARG A N 1
ATOM 588 C CA . ARG A 1 71 ? -13.037 -8.626 5.647 1.00 95.75 71 ARG A CA 1
ATOM 589 C C . ARG A 1 71 ? -13.516 -8.100 4.292 1.00 95.75 71 ARG A C 1
ATOM 591 O O . ARG A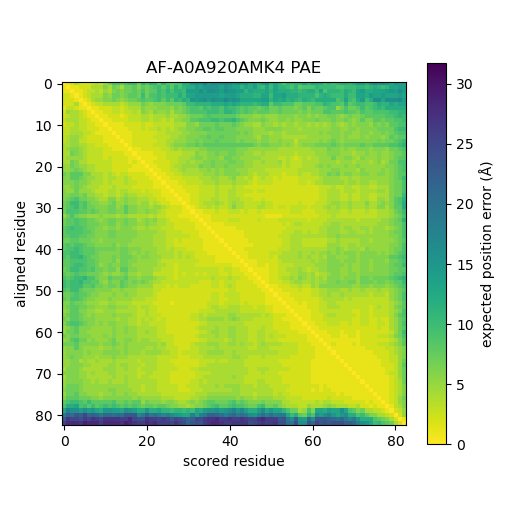 1 71 ? -14.366 -7.208 4.271 1.00 95.75 71 ARG A O 1
ATOM 598 N N . ALA A 1 72 ? -13.005 -8.639 3.187 1.00 94.62 72 ALA A N 1
ATOM 599 C CA . ALA A 1 72 ? -13.424 -8.250 1.844 1.00 94.62 72 ALA A CA 1
ATOM 600 C C . ALA A 1 72 ? -14.908 -8.540 1.597 1.00 94.62 72 ALA A C 1
ATOM 602 O O . ALA A 1 72 ? -15.629 -7.657 1.127 1.00 94.62 72 ALA A O 1
ATOM 603 N N . GLU A 1 73 ? -15.390 -9.720 1.992 1.00 95.44 73 GLU A N 1
ATOM 604 C CA . GLU A 1 73 ? -16.804 -10.088 1.880 1.00 95.44 73 GLU A CA 1
ATOM 605 C C . GLU A 1 73 ? -17.712 -9.140 2.671 1.00 95.44 73 GLU A C 1
ATOM 607 O O . GLU A 1 73 ? -18.723 -8.667 2.148 1.00 95.44 73 GLU A O 1
ATOM 612 N N . LEU A 1 74 ? -17.343 -8.811 3.914 1.00 94.94 74 LEU A N 1
ATOM 613 C CA . LEU A 1 74 ? -18.118 -7.893 4.752 1.00 94.94 74 LEU A CA 1
ATOM 6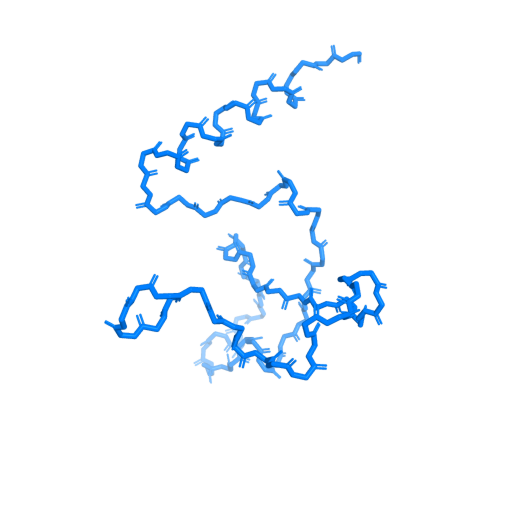14 C C . LEU A 1 74 ? -18.200 -6.489 4.143 1.00 94.94 74 LEU A C 1
ATOM 616 O O . LEU A 1 74 ? -19.286 -5.907 4.093 1.00 94.94 74 LEU A O 1
ATOM 620 N N . LEU A 1 75 ? -17.081 -5.942 3.655 1.00 93.75 75 LEU A N 1
ATOM 621 C CA . LEU A 1 75 ? -17.101 -4.638 2.986 1.00 93.75 75 LEU A CA 1
ATOM 622 C C . LEU A 1 75 ? -17.936 -4.687 1.708 1.00 93.75 75 LEU A C 1
ATOM 624 O O . LEU A 1 75 ? -18.725 -3.774 1.469 1.00 93.75 75 LEU A O 1
ATOM 628 N N . PHE A 1 76 ? -17.815 -5.752 0.915 1.00 92.56 76 PHE A N 1
ATOM 629 C CA . PHE A 1 76 ? -18.604 -5.920 -0.301 1.00 92.56 76 PHE A CA 1
ATOM 630 C C . PHE A 1 76 ? -20.108 -5.918 -0.013 1.00 92.56 76 PHE A C 1
ATOM 632 O O . PHE A 1 76 ? -20.852 -5.170 -0.644 1.00 92.56 76 PHE A O 1
ATOM 639 N N . GLN A 1 77 ? -20.552 -6.663 1.001 1.00 92.88 77 GLN A N 1
ATOM 640 C CA . GLN A 1 77 ? -21.958 -6.692 1.415 1.00 92.88 77 GLN A CA 1
ATOM 641 C C . GLN A 1 77 ? -22.488 -5.319 1.844 1.00 92.88 77 GLN A C 1
ATOM 643 O O . GLN A 1 77 ? -23.664 -5.025 1.633 1.00 92.88 77 GLN A O 1
ATOM 648 N N . ILE A 1 78 ? -21.655 -4.484 2.471 1.00 91.88 78 ILE A N 1
ATOM 649 C CA . ILE A 1 78 ? -22.042 -3.122 2.861 1.00 91.88 78 ILE A CA 1
ATOM 650 C C . ILE A 1 78 ? -22.135 -2.220 1.626 1.00 91.88 78 ILE A C 1
ATOM 652 O O . ILE A 1 78 ? -23.073 -1.434 1.524 1.00 91.88 78 ILE A O 1
ATOM 656 N N . MET A 1 79 ? -21.199 -2.348 0.684 1.00 87.38 79 MET A N 1
ATOM 657 C CA . MET A 1 79 ? -21.169 -1.552 -0.548 1.00 87.38 79 MET A CA 1
ATOM 658 C C . MET A 1 79 ? -22.304 -1.896 -1.523 1.00 87.38 79 MET A C 1
ATOM 660 O O . MET A 1 79 ? -22.788 -1.007 -2.220 1.00 87.38 79 MET A O 1
ATOM 664 N N . ASP A 1 80 ? -22.726 -3.162 -1.587 1.00 79.62 80 ASP A N 1
ATOM 665 C CA . ASP A 1 80 ? -23.775 -3.621 -2.512 1.00 79.62 80 ASP A CA 1
ATOM 666 C C . ASP A 1 80 ? -25.198 -3.304 -2.017 1.00 79.62 80 ASP A C 1
ATOM 668 O O . ASP A 1 80 ? -26.159 -3.297 -2.792 1.00 79.62 80 ASP A O 1
ATOM 672 N N . ARG A 1 81 ? -25.359 -2.957 -0.731 1.00 70.56 81 ARG A N 1
ATOM 673 C CA . ARG A 1 81 ? -26.617 -2.405 -0.215 1.00 70.56 81 ARG A CA 1
ATOM 674 C C . ARG A 1 81 ? -26.826 -1.007 -0.792 1.00 70.56 81 ARG A C 1
ATOM 676 O O . ARG A 1 81 ? -26.460 -0.004 -0.188 1.00 70.56 81 ARG A O 1
ATOM 683 N N . LYS A 1 82 ? -27.450 -0.954 -1.969 1.00 53.78 82 LYS A N 1
ATOM 684 C CA . LYS A 1 82 ? -28.021 0.266 -2.544 1.00 53.78 82 LYS A CA 1
ATOM 685 C C . LYS A 1 82 ? -28.986 0.888 -1.528 1.00 53.78 82 LYS A C 1
ATOM 687 O O . LYS A 1 82 ? -30.048 0.321 -1.275 1.00 53.78 82 LYS A O 1
ATOM 692 N N . THR A 1 83 ? -28.610 2.020 -0.941 1.00 47.41 83 THR A N 1
ATOM 693 C CA . THR A 1 83 ? -29.575 3.026 -0.461 1.00 47.41 83 THR A CA 1
ATOM 694 C C . THR A 1 83 ? -30.234 3.725 -1.634 1.00 47.41 83 THR A C 1
ATOM 696 O O . THR A 1 83 ? -29.506 4.003 -2.615 1.00 47.41 83 THR A O 1
#

Mean predicted aligned error: 5.21 Å

Foldseek 3Di:
DPPVPDDDDPCNVCPPPDPVVDDDDDDDLPPDDDDDPVCVVVVPDCVVPHDDDDDDPLVGQDPPDDVSVVSVVVSVVVVPPDD

Radius of gyration: 18.48 Å; Cα contacts (8 Å, |Δi|>4): 24; chains: 1; bounding box: 42×32×49 Å

pLDDT: mean 92.2, std 7.64, range [47.41, 98.12]

Secondary structure (DSSP, 8-state):
--TTS----SSGGGTTS-GGGSPPP-----S-----HHHHHTT--HHHHS------GGG----SSHHHHHHHHHHHHHHHS--

Sequence (83 aa):
MNEESNLSFTYPENEMKRTQDFETLYHDAGQFYWGKTSAWVNKINMHSSGIGLPVPNWRVIDIDNEEDWKRAELLFQIMDRKT

Solvent-accessible surface area (backbone atoms only — not comparable to full-atom values): 5877 Å² total; per-residue (Å²): 96,50,99,84,68,44,88,62,69,96,55,66,94,47,72,90,58,56,80,85,78,50,80,91,81,84,78,87,74,85,80,82,87,84,76,59,70,67,44,62,77,67,64,56,59,56,90,85,73,55,80,88,77,92,69,66,69,91,78,58,80,74,76,86,49,71,68,40,47,53,51,50,53,54,52,48,59,60,70,68,57,79,125